Protein AF-A0A349HQG5-F1 (afdb_monomer_lite)

Sequence (117 aa):
LSSAYMAQFAKKIFTFDVKDYGEKYKVWSDFKVEEKIRYFTVSGRDEIAEILKDIKFDFCFIDGLHKYDEVKADFEMVKKCGKVLFHDSAKRKAYGVRKFVDEIGAAITGNIAYWNI

Foldseek 3Di:
DVQLVVLVPDQAEEEEDCDDDPVVVVSNVVSVRVVRYDYDNDNDDVVVLVVCVPDDDQEEEDPDAQAQVRVVVVCVSPCVSFKYKYFQLPDDPVGNNVVNLVVQVFPDDDGMTMGGD

Secondary structure (DSSP, 8-state):
-HHHHHTTT-S-EEEEESS--THHHHHHHHTT-GGGEEEEE-SSHHHHHHHTTS---S-EEE-S--SHHHHHHHHHHHGGGSEEEES--S--TT-SHHHHHHHTT-EEETTEEEEE-

Radius of gyration: 14.27 Å; chains: 1; bounding box: 35×32×36 Å

pLDDT: mean 96.01, std 3.41, range [77.5, 98.69]

Structure (mmCIF, N/CA/C/O backbone):
data_AF-A0A349HQG5-F1
#
_entry.id   AF-A0A349HQG5-F1
#
loop_
_atom_site.group_PDB
_atom_site.id
_atom_site.type_symbol
_atom_site.label_atom_id
_atom_site.label_alt_id
_atom_site.label_comp_id
_atom_site.label_asym_id
_atom_site.label_entity_id
_atom_site.label_seq_id
_atom_site.pdbx_PDB_ins_code
_atom_site.Cartn_x
_atom_site.Cartn_y
_atom_site.Cartn_z
_atom_site.occupancy
_atom_site.B_iso_or_equiv
_atom_site.auth_seq_id
_atom_site.auth_comp_id
_atom_site.auth_asym_id
_atom_site.auth_atom_id
_atom_site.pdbx_PDB_model_num
ATOM 1 N N . LEU A 1 1 ? -8.571 6.368 -3.435 1.00 88.12 1 LEU A N 1
ATOM 2 C CA . LEU A 1 1 ? -9.781 5.673 -3.958 1.00 88.12 1 LEU A CA 1
ATOM 3 C C . LEU A 1 1 ? -9.778 4.183 -3.628 1.00 88.12 1 LEU A C 1
ATOM 5 O O . LEU A 1 1 ? -10.790 3.685 -3.154 1.00 88.12 1 LEU A O 1
ATOM 9 N N . SER A 1 2 ? -8.654 3.488 -3.817 1.00 95.19 2 SER A N 1
ATOM 10 C CA . SER A 1 2 ? -8.456 2.082 -3.420 1.00 95.19 2 SER A CA 1
ATOM 11 C C . SER A 1 2 ? -8.893 1.772 -1.981 1.00 95.19 2 SER A C 1
ATOM 13 O O . SER A 1 2 ? -9.529 0.750 -1.742 1.00 95.19 2 SER A O 1
ATOM 15 N N . SER A 1 3 ? -8.652 2.689 -1.038 1.00 96.81 3 SER A N 1
ATOM 16 C CA . SER A 1 3 ? -9.115 2.580 0.353 1.00 96.81 3 SER A CA 1
ATOM 17 C C . SER A 1 3 ? -10.629 2.369 0.494 1.00 96.81 3 SER A C 1
ATOM 19 O O . SER A 1 3 ? -11.046 1.607 1.362 1.00 96.81 3 SER A O 1
ATOM 21 N N . ALA A 1 4 ? -11.447 2.968 -0.380 1.00 97.06 4 ALA A N 1
ATOM 22 C CA . ALA A 1 4 ? -12.902 2.798 -0.371 1.00 97.06 4 ALA A CA 1
ATOM 23 C C . ALA A 1 4 ? -13.306 1.364 -0.739 1.00 97.06 4 ALA A C 1
ATOM 25 O O . ALA A 1 4 ? -14.143 0.757 -0.073 1.00 97.06 4 ALA A O 1
ATOM 26 N N . TYR A 1 5 ? -12.673 0.817 -1.782 1.00 96.56 5 TYR A N 1
ATOM 27 C CA . TYR A 1 5 ? -12.898 -0.554 -2.235 1.00 96.56 5 TYR A CA 1
ATOM 28 C C . TYR A 1 5 ? -12.437 -1.561 -1.176 1.00 96.56 5 TYR A C 1
ATOM 30 O O . TYR A 1 5 ? -13.182 -2.461 -0.803 1.00 96.56 5 TYR A O 1
ATOM 38 N N . MET A 1 6 ? -11.239 -1.367 -0.619 1.00 97.12 6 M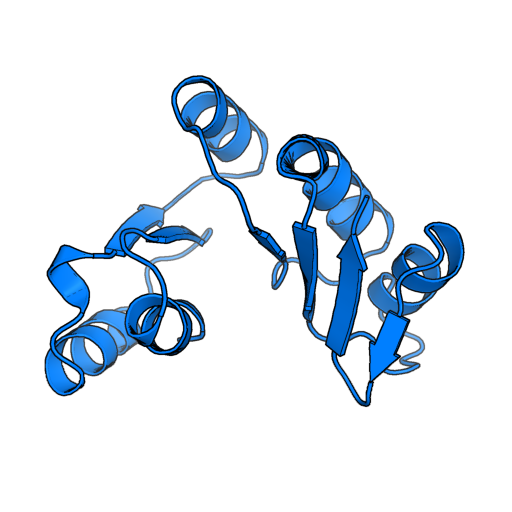ET A N 1
ATOM 39 C CA . MET A 1 6 ? -10.699 -2.244 0.424 1.00 97.12 6 MET A CA 1
ATOM 40 C C . MET A 1 6 ? -11.554 -2.224 1.701 1.00 97.12 6 MET A C 1
ATOM 42 O O . MET A 1 6 ? -11.743 -3.264 2.331 1.00 97.12 6 MET A O 1
ATOM 46 N N . ALA A 1 7 ? -12.140 -1.078 2.063 1.00 97.75 7 ALA A N 1
ATOM 47 C CA . ALA A 1 7 ? -13.014 -0.948 3.232 1.00 97.75 7 ALA A CA 1
ATOM 48 C C . ALA A 1 7 ? -14.354 -1.709 3.115 1.00 97.75 7 ALA A C 1
ATOM 50 O O . ALA A 1 7 ? -15.047 -1.893 4.121 1.00 97.75 7 ALA A O 1
ATOM 51 N N . GLN A 1 8 ? -14.713 -2.206 1.925 1.00 96.69 8 GLN A N 1
ATOM 52 C CA . GLN A 1 8 ? -15.840 -3.134 1.765 1.00 96.69 8 GLN A CA 1
ATOM 53 C C . GLN A 1 8 ? -15.555 -4.490 2.430 1.00 96.69 8 GLN A C 1
ATOM 55 O O . GLN A 1 8 ? -16.470 -5.126 2.948 1.00 96.69 8 GLN A O 1
ATOM 60 N N . PHE A 1 9 ? -14.285 -4.902 2.476 1.00 96.38 9 PHE A N 1
ATOM 61 C CA . PHE A 1 9 ? -13.861 -6.216 2.972 1.00 96.38 9 PHE A CA 1
ATOM 62 C C . PHE A 1 9 ? -13.123 -6.132 4.312 1.00 96.38 9 PHE A C 1
ATOM 64 O O . PHE A 1 9 ? -13.264 -7.009 5.165 1.00 96.38 9 PHE A O 1
ATOM 71 N N . ALA A 1 10 ? -12.339 -5.075 4.520 1.00 97.00 10 ALA A N 1
ATOM 72 C CA . ALA A 1 10 ? -11.564 -4.883 5.736 1.00 97.00 10 ALA A CA 1
ATOM 73 C C . ALA A 1 10 ? -12.419 -4.334 6.888 1.00 97.00 10 ALA A C 1
ATOM 75 O O . ALA A 1 10 ? -13.321 -3.516 6.698 1.00 97.00 10 ALA A O 1
ATOM 76 N N . LYS A 1 11 ? -12.077 -4.728 8.121 1.00 96.56 11 LYS A N 1
ATOM 77 C CA . LYS A 1 11 ? -12.672 -4.155 9.344 1.00 96.56 11 LYS A CA 1
ATOM 78 C C . LYS A 1 11 ? -12.206 -2.721 9.593 1.00 96.56 11 LYS A C 1
ATOM 80 O O . LYS A 1 11 ? -12.957 -1.909 10.121 1.00 96.56 11 LYS A O 1
ATOM 85 N N . LYS A 1 12 ? -10.950 -2.437 9.249 1.00 97.88 12 LYS A N 1
ATOM 86 C CA . LYS A 1 12 ? -10.299 -1.143 9.434 1.00 97.88 12 LYS A CA 1
ATOM 87 C C . LYS A 1 12 ? -9.220 -0.971 8.373 1.00 97.88 12 LYS A C 1
ATOM 89 O O . LYS A 1 12 ? -8.522 -1.930 8.056 1.00 97.88 12 LYS A O 1
ATOM 94 N N . ILE A 1 13 ? -9.087 0.239 7.851 1.00 98.06 13 ILE A N 1
ATOM 95 C CA . ILE A 1 13 ? -8.069 0.631 6.878 1.00 98.06 13 ILE A CA 1
ATOM 96 C C . ILE A 1 13 ? -7.260 1.778 7.469 1.00 98.06 13 ILE A C 1
ATOM 98 O O . ILE A 1 13 ? -7.831 2.742 7.973 1.00 98.06 13 ILE A O 1
ATOM 102 N N . PHE A 1 14 ? -5.939 1.684 7.367 1.00 98.06 14 PHE A N 1
ATOM 103 C CA . PHE A 1 14 ? -5.021 2.799 7.568 1.00 98.06 14 PHE A CA 1
ATOM 104 C C . PHE A 1 14 ? -4.440 3.137 6.196 1.00 98.06 14 PHE A C 1
ATOM 106 O O . PHE A 1 14 ? -3.966 2.241 5.501 1.00 98.06 14 PHE A O 1
ATOM 113 N N . THR A 1 15 ? -4.547 4.391 5.771 1.00 97.56 15 THR A N 1
ATOM 114 C CA . THR A 1 15 ? -4.100 4.837 4.446 1.00 97.56 15 THR A CA 1
ATOM 115 C C . THR A 1 15 ? -3.310 6.129 4.586 1.00 97.56 15 THR A C 1
ATOM 117 O O . THR A 1 15 ? -3.665 6.990 5.393 1.00 97.56 15 THR A O 1
ATOM 120 N N . PHE A 1 16 ? -2.237 6.238 3.811 1.00 97.25 16 PHE A N 1
ATOM 121 C CA . PHE A 1 16 ? -1.233 7.286 3.938 1.00 97.25 16 PHE A CA 1
ATOM 122 C C . PHE A 1 16 ? -1.024 7.933 2.577 1.00 97.25 16 PHE A C 1
ATOM 124 O O . PHE A 1 16 ? -0.799 7.226 1.598 1.00 97.25 16 PHE A O 1
ATOM 131 N N . ASP A 1 17 ? -1.076 9.256 2.525 1.00 96.12 17 ASP A N 1
ATOM 132 C CA . ASP A 1 17 ? -0.836 10.025 1.308 1.00 96.12 17 ASP A CA 1
ATOM 133 C C . ASP A 1 17 ? -0.041 11.288 1.648 1.00 96.12 17 ASP A C 1
ATOM 135 O O . ASP A 1 17 ? -0.210 11.879 2.711 1.00 96.12 17 ASP A O 1
ATOM 139 N N . VAL A 1 18 ? 0.797 11.754 0.722 1.00 95.38 18 VAL A N 1
ATOM 140 C CA . VAL A 1 18 ? 1.554 13.009 0.911 1.00 95.38 18 VAL A CA 1
ATOM 141 C C . VAL A 1 18 ? 0.709 14.267 0.716 1.00 95.38 18 VAL A C 1
ATOM 143 O O . VAL A 1 18 ? 1.149 15.381 0.991 1.00 95.38 18 VAL A O 1
ATOM 146 N N . LYS A 1 19 ? -0.512 14.108 0.197 1.00 94.94 19 LYS A N 1
ATOM 147 C CA . LYS A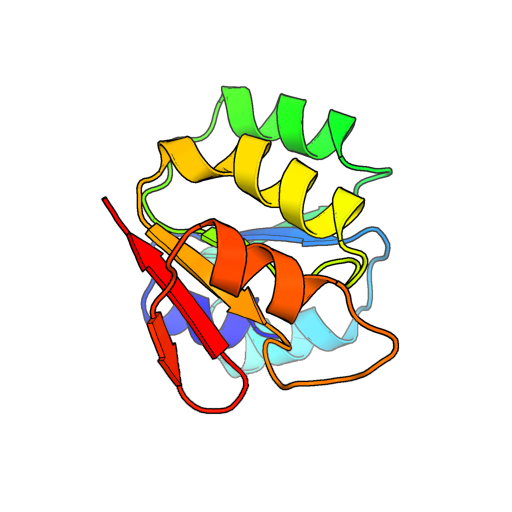 1 19 ? -1.409 15.217 -0.106 1.00 94.94 19 LYS A CA 1
ATOM 148 C C . LYS A 1 19 ? -2.866 14.831 0.101 1.00 94.94 19 LYS A C 1
ATOM 150 O O . LYS A 1 19 ? -3.344 13.832 -0.429 1.00 94.94 19 LYS A O 1
ATOM 155 N N . ASP A 1 20 ? -3.583 15.699 0.807 1.00 95.50 20 ASP A N 1
ATOM 156 C CA . ASP A 1 20 ? -5.017 15.574 1.032 1.00 95.50 20 ASP A CA 1
ATOM 157 C C . ASP A 1 20 ? -5.825 16.067 -0.177 1.00 95.50 20 ASP A C 1
ATOM 159 O O . ASP A 1 20 ? -6.062 17.261 -0.352 1.00 95.50 20 ASP A O 1
ATOM 163 N N . TYR A 1 21 ? -6.237 15.125 -1.026 1.00 92.56 21 TYR A N 1
ATOM 164 C CA . TYR A 1 21 ? -7.248 15.353 -2.060 1.00 92.56 21 TYR A CA 1
ATOM 165 C C . TYR A 1 21 ? -8.652 15.107 -1.496 1.00 92.56 21 TYR A C 1
ATOM 167 O O . TYR A 1 21 ? -8.919 14.025 -0.961 1.00 92.56 21 TYR A O 1
ATOM 175 N N . GLY A 1 22 ? -9.547 16.092 -1.608 1.00 93.00 22 GLY A N 1
ATOM 176 C CA . GLY A 1 22 ? -10.868 16.066 -0.972 1.00 93.00 22 GLY A CA 1
ATOM 177 C C . GLY A 1 22 ? -11.867 15.095 -1.615 1.00 93.00 22 GLY A C 1
ATOM 178 O O . GLY A 1 22 ? -12.789 14.614 -0.956 1.00 93.00 22 GLY A O 1
ATOM 179 N N . GLU A 1 23 ? -11.667 14.737 -2.882 1.00 93.56 23 GLU A N 1
ATOM 180 C CA . GLU A 1 23 ? -12.560 13.890 -3.679 1.00 93.56 23 GLU A CA 1
ATOM 181 C C . GLU A 1 23 ? -12.772 12.507 -3.048 1.00 93.56 23 GLU A C 1
ATOM 183 O O . GLU A 1 23 ? -13.847 11.914 -3.172 1.00 93.56 23 GLU A O 1
ATOM 188 N N . LYS A 1 24 ? -11.772 12.000 -2.315 1.00 94.94 24 LYS A N 1
ATOM 189 C CA . LYS A 1 24 ? -11.863 10.703 -1.631 1.00 94.94 24 LYS A CA 1
ATOM 190 C C . LYS A 1 24 ? -12.954 10.678 -0.559 1.00 94.94 24 LYS A C 1
ATOM 192 O O . LYS A 1 24 ? -13.574 9.635 -0.390 1.00 94.94 24 LYS A O 1
ATOM 197 N N . TYR A 1 25 ? -13.218 11.799 0.120 1.00 96.62 25 TYR A N 1
ATOM 198 C CA . TYR A 1 25 ? -14.206 11.857 1.200 1.00 96.62 25 TYR A CA 1
ATOM 199 C C . TYR A 1 25 ? -15.620 11.640 0.666 1.00 96.62 25 TYR A C 1
ATOM 201 O O . TYR A 1 25 ? -16.385 10.879 1.254 1.00 96.62 25 TYR A O 1
ATOM 209 N N . LYS A 1 26 ? -15.941 12.226 -0.498 1.00 96.56 26 LYS A N 1
ATOM 210 C CA . LYS A 1 26 ? -17.221 11.975 -1.166 1.00 96.56 26 LYS A CA 1
ATOM 211 C C . LYS A 1 26 ? -17.381 10.496 -1.512 1.00 96.56 26 LYS A C 1
ATOM 213 O O . LYS A 1 26 ? -18.421 9.920 -1.223 1.00 96.56 26 LYS A O 1
ATOM 218 N N . VAL A 1 27 ? -16.345 9.874 -2.076 1.00 96.50 27 VAL A N 1
ATOM 219 C CA . VAL A 1 27 ? -16.388 8.443 -2.407 1.00 96.50 27 VAL A CA 1
ATOM 220 C C . VAL A 1 27 ? -16.570 7.600 -1.148 1.00 96.50 27 VAL A C 1
ATOM 222 O O . VAL A 1 27 ? -17.424 6.724 -1.128 1.00 96.50 27 VAL A O 1
ATOM 225 N N . TRP A 1 28 ? -15.828 7.867 -0.073 1.00 98.00 28 TRP A N 1
ATOM 226 C CA . TRP A 1 28 ? -16.013 7.123 1.175 1.00 98.00 28 TRP A CA 1
ATOM 227 C C . TRP A 1 28 ? -17.440 7.246 1.717 1.00 98.00 28 TRP A C 1
ATOM 229 O O . TRP A 1 28 ? -17.973 6.244 2.185 1.00 98.00 28 TRP A O 1
ATOM 239 N N . SER A 1 29 ? -18.063 8.416 1.562 1.00 97.94 29 SER A N 1
ATOM 240 C CA . SER A 1 29 ? -19.441 8.671 1.989 1.00 97.94 29 SER A CA 1
ATOM 241 C C . SER A 1 29 ? -20.510 8.016 1.146 1.00 97.94 29 SER A C 1
ATOM 243 O O . SER A 1 29 ? -21.406 7.361 1.683 1.00 97.94 29 SER A O 1
ATOM 245 N N . ASP A 1 30 ? -20.374 8.080 -0.175 1.00 97.12 30 ASP A N 1
ATOM 246 C CA . ASP A 1 30 ? -21.299 7.406 -1.084 1.00 97.12 30 ASP A CA 1
ATOM 247 C C . ASP A 1 30 ? -21.311 5.880 -0.827 1.00 97.12 30 ASP A C 1
ATOM 249 O O . ASP A 1 30 ? -22.350 5.231 -0.954 1.00 97.12 30 ASP A O 1
ATOM 253 N N . PHE A 1 31 ? -20.177 5.315 -0.389 1.00 97.12 31 PHE A N 1
ATOM 254 C CA . PHE A 1 31 ? -20.035 3.903 -0.018 1.00 97.12 31 PHE A CA 1
ATOM 255 C C . PHE A 1 31 ? -20.244 3.596 1.476 1.00 97.12 31 PHE A C 1
ATOM 257 O O . PHE A 1 31 ? -20.217 2.418 1.838 1.00 97.12 31 PHE A O 1
ATOM 264 N N . LYS A 1 32 ? -20.465 4.606 2.331 1.00 97.56 32 LYS A N 1
ATOM 265 C CA . LYS A 1 32 ? -20.640 4.477 3.793 1.00 97.56 32 LYS A CA 1
ATOM 266 C C . LYS A 1 32 ? -19.513 3.690 4.474 1.00 97.56 32 LYS A C 1
ATOM 268 O O . LYS A 1 32 ? -19.755 2.728 5.204 1.00 97.56 32 LYS A O 1
ATOM 273 N N . VAL A 1 33 ? -18.265 4.048 4.179 1.00 98.00 33 VAL A N 1
ATOM 274 C CA . VAL A 1 33 ? -17.067 3.363 4.704 1.00 98.00 33 VAL A CA 1
ATOM 275 C C . VAL A 1 33 ? -16.123 4.266 5.493 1.00 98.00 33 VAL A C 1
ATOM 277 O O . VAL A 1 33 ? -15.087 3.790 5.963 1.00 98.00 33 VAL A O 1
ATOM 280 N N . GLU A 1 34 ? -16.448 5.545 5.674 1.00 96.94 34 GLU A N 1
ATOM 281 C CA . GLU A 1 34 ? -15.584 6.532 6.338 1.00 96.94 34 GLU A CA 1
ATOM 282 C C . GLU A 1 34 ? -15.155 6.073 7.735 1.00 96.94 34 GLU A C 1
ATOM 284 O O . GLU A 1 34 ? -13.990 6.182 8.109 1.00 96.94 34 GLU A O 1
ATOM 289 N N . GLU A 1 35 ? -16.083 5.487 8.490 1.00 97.44 35 GLU A N 1
ATOM 290 C CA . GLU A 1 35 ? -15.867 5.004 9.858 1.00 97.44 35 GLU A CA 1
ATOM 291 C C . GLU A 1 35 ? -14.790 3.913 9.964 1.00 97.44 35 GLU A C 1
ATOM 293 O O . GLU A 1 35 ? -14.111 3.802 10.995 1.00 97.44 35 GLU A O 1
ATOM 298 N N . LYS A 1 36 ? -14.580 3.149 8.885 1.00 98.19 36 LYS A N 1
ATOM 299 C CA . LYS A 1 36 ? -13.561 2.097 8.793 1.00 98.19 36 LYS A CA 1
ATOM 300 C C . LYS A 1 36 ? -12.192 2.644 8.405 1.00 98.19 36 LYS A C 1
ATOM 302 O O . LYS A 1 36 ? -11.192 1.958 8.611 1.00 98.19 36 LYS A O 1
ATOM 307 N N . ILE A 1 37 ? -12.122 3.848 7.843 1.00 98.19 37 ILE A N 1
ATOM 308 C CA . ILE A 1 37 ? -10.898 4.407 7.273 1.00 98.19 37 ILE A CA 1
ATOM 309 C C . ILE A 1 37 ? -10.246 5.357 8.284 1.00 98.19 37 ILE A C 1
ATOM 311 O O . ILE A 1 37 ? -10.887 6.171 8.948 1.00 98.19 37 ILE A O 1
ATOM 315 N N . ARG A 1 38 ? -8.934 5.222 8.451 1.00 97.56 38 ARG A N 1
ATOM 316 C CA . ARG A 1 38 ? -8.062 6.163 9.151 1.00 97.56 38 ARG A CA 1
ATOM 317 C C . ARG A 1 38 ? -7.071 6.687 8.130 1.00 97.56 38 ARG A C 1
ATOM 319 O O . ARG A 1 38 ? -6.259 5.929 7.604 1.00 97.56 38 ARG A O 1
ATOM 326 N N . TYR A 1 39 ? -7.214 7.962 7.807 1.00 97.44 39 TYR A N 1
ATOM 327 C CA . TYR A 1 39 ? -6.416 8.634 6.799 1.00 97.44 39 TYR A CA 1
ATOM 328 C C . TYR A 1 39 ? -5.366 9.512 7.465 1.00 97.44 39 TYR A C 1
ATOM 330 O O . TYR A 1 39 ? -5.676 10.226 8.419 1.00 97.44 39 TYR A O 1
ATOM 338 N N . PHE A 1 40 ? -4.148 9.456 6.942 1.00 97.31 40 PHE A N 1
ATOM 339 C CA . PHE A 1 40 ? -3.019 10.242 7.408 1.00 97.31 40 PHE A CA 1
ATOM 340 C C . PHE A 1 40 ? -2.424 10.986 6.217 1.00 97.31 40 PHE A C 1
ATOM 342 O O . PHE A 1 40 ? -2.018 10.364 5.233 1.00 97.31 40 PHE A O 1
ATOM 349 N N . THR A 1 41 ? -2.360 12.312 6.321 1.00 97.56 41 THR A N 1
ATOM 350 C CA . THR A 1 41 ? -1.490 13.099 5.447 1.00 97.56 41 THR A CA 1
ATOM 351 C C . THR A 1 41 ? -0.105 13.090 6.068 1.00 97.56 41 THR A C 1
ATOM 353 O O . THR A 1 41 ? 0.040 13.555 7.194 1.00 97.56 41 THR A O 1
ATOM 356 N N . VAL A 1 42 ? 0.883 12.556 5.357 1.00 97.19 42 VAL A N 1
ATOM 357 C CA . VAL A 1 42 ? 2.247 12.358 5.867 1.00 97.19 42 VAL A CA 1
ATOM 358 C C . VAL A 1 42 ? 3.268 13.100 5.018 1.00 97.19 42 VAL A C 1
ATOM 360 O O . VAL A 1 42 ? 3.082 13.311 3.824 1.00 97.19 42 VAL A O 1
ATOM 363 N N . SER A 1 43 ? 4.385 13.470 5.621 1.00 95.56 43 SER A N 1
ATOM 364 C CA . SER A 1 43 ? 5.519 14.101 4.937 1.00 95.56 43 SER A CA 1
ATOM 365 C C . SER A 1 43 ? 6.413 13.103 4.193 1.00 95.56 43 SER A C 1
ATOM 367 O O . SER A 1 43 ? 7.111 13.474 3.249 1.00 95.56 43 SER A O 1
ATOM 369 N N . GLY A 1 44 ? 6.378 11.828 4.587 1.00 93.88 44 GLY A N 1
ATOM 370 C CA . GLY A 1 44 ? 7.180 10.778 3.975 1.00 93.88 44 GLY A CA 1
ATOM 371 C C . GLY A 1 44 ? 7.170 9.472 4.766 1.00 93.88 44 GLY A C 1
ATOM 372 O O . GLY A 1 44 ? 6.403 9.295 5.711 1.00 93.88 44 GLY A O 1
ATOM 373 N N . ARG A 1 45 ? 8.045 8.547 4.357 1.00 94.38 45 ARG A N 1
ATOM 374 C CA . ARG A 1 45 ? 8.105 7.173 4.877 1.00 94.38 45 ARG A CA 1
ATOM 375 C C . ARG A 1 45 ? 8.386 7.091 6.379 1.00 94.38 45 ARG A C 1
ATOM 377 O O . ARG A 1 45 ? 7.805 6.233 7.031 1.00 94.38 45 ARG A O 1
ATOM 384 N N . ASP A 1 46 ? 9.222 7.971 6.925 1.00 95.75 46 ASP A N 1
ATOM 385 C CA . ASP A 1 46 ? 9.595 7.928 8.347 1.00 95.75 46 ASP A CA 1
ATOM 386 C C . ASP A 1 46 ? 8.376 8.126 9.255 1.00 95.75 46 ASP A C 1
ATOM 388 O O . ASP A 1 46 ? 8.181 7.393 10.220 1.00 95.75 46 ASP A O 1
ATOM 392 N N . GLU A 1 47 ? 7.487 9.048 8.890 1.00 97.12 47 GLU A N 1
ATOM 393 C CA . GLU A 1 47 ? 6.244 9.290 9.620 1.00 97.12 47 GLU A CA 1
ATOM 394 C C . GLU A 1 47 ? 5.284 8.094 9.530 1.00 97.12 47 GLU A C 1
ATOM 396 O O . GLU A 1 47 ? 4.676 7.702 10.527 1.00 97.12 47 GLU A O 1
ATOM 401 N N . ILE A 1 48 ? 5.204 7.449 8.359 1.00 97.12 48 ILE A N 1
ATOM 402 C CA . ILE A 1 48 ? 4.449 6.200 8.196 1.00 97.12 48 ILE A CA 1
ATOM 403 C C . ILE A 1 48 ? 5.029 5.117 9.113 1.00 97.12 48 ILE A C 1
ATOM 405 O O . ILE A 1 48 ? 4.278 4.440 9.813 1.00 97.12 48 ILE A O 1
ATOM 409 N N . ALA A 1 49 ? 6.354 4.960 9.139 1.00 96.12 49 ALA A N 1
ATOM 410 C CA . ALA A 1 49 ? 7.029 3.951 9.945 1.00 96.12 49 ALA A CA 1
ATOM 411 C C . ALA A 1 49 ? 6.757 4.136 11.443 1.00 96.12 49 ALA A C 1
ATOM 413 O O . ALA A 1 49 ? 6.470 3.147 12.119 1.00 96.12 49 ALA A O 1
ATOM 414 N N . GLU A 1 50 ? 6.784 5.374 11.948 1.00 96.69 50 GLU A N 1
ATOM 415 C CA . GLU A 1 50 ? 6.416 5.684 13.335 1.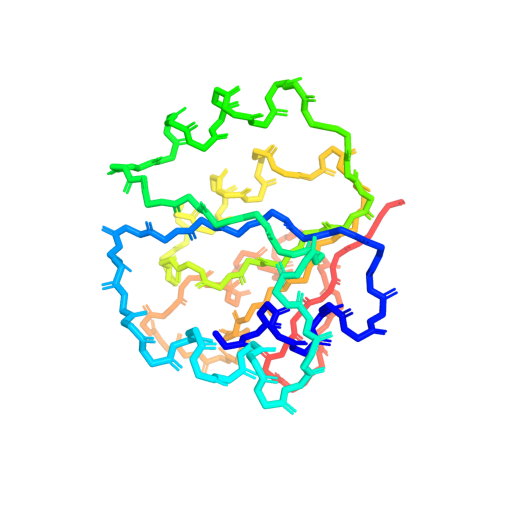00 96.69 50 GLU A CA 1
ATOM 416 C C . GLU A 1 50 ? 4.970 5.275 13.639 1.00 96.69 50 GLU A C 1
ATOM 418 O O . GLU A 1 50 ? 4.731 4.541 14.597 1.00 96.69 50 GLU A O 1
ATOM 423 N N . ILE A 1 51 ? 4.014 5.644 12.782 1.00 95.94 51 ILE A N 1
ATOM 424 C CA . ILE A 1 51 ? 2.598 5.280 12.957 1.00 95.94 51 ILE A CA 1
ATOM 425 C C . ILE A 1 51 ? 2.407 3.751 12.927 1.00 95.94 51 ILE A C 1
ATOM 427 O O . ILE A 1 51 ? 1.628 3.192 13.702 1.00 95.94 51 ILE A O 1
ATOM 431 N N . LEU A 1 52 ? 3.137 3.042 12.061 1.00 96.00 52 LEU A N 1
ATOM 432 C CA . LEU A 1 52 ? 3.056 1.585 11.924 1.00 96.00 52 LEU A CA 1
ATOM 433 C C . LEU A 1 52 ? 3.681 0.798 13.091 1.00 96.00 52 LEU A C 1
ATOM 435 O O . LEU A 1 52 ? 3.507 -0.430 13.140 1.00 96.00 52 LEU A O 1
ATOM 439 N N . LYS A 1 53 ? 4.398 1.438 14.027 1.00 94.25 53 LYS A N 1
ATOM 440 C CA . LYS A 1 53 ? 4.900 0.765 15.243 1.00 94.25 53 LYS A CA 1
ATOM 441 C C . LYS A 1 53 ? 3.757 0.301 16.142 1.00 94.25 53 LYS A C 1
ATOM 443 O O . LYS A 1 53 ? 3.815 -0.810 16.668 1.00 94.25 53 LYS A O 1
ATOM 448 N N . ASP A 1 54 ? 2.691 1.092 16.214 1.00 93.75 54 ASP A N 1
ATOM 449 C CA . ASP A 1 54 ? 1.550 0.852 17.103 1.00 93.75 54 ASP A CA 1
ATOM 450 C C . ASP A 1 54 ? 0.383 0.124 16.414 1.00 93.75 54 ASP A C 1
ATOM 452 O O . ASP A 1 54 ? -0.675 -0.101 17.008 1.00 93.75 54 ASP A O 1
ATOM 456 N N . ILE A 1 55 ? 0.559 -0.277 15.149 1.00 94.44 55 ILE A N 1
ATOM 457 C CA . ILE A 1 55 ? -0.489 -0.904 14.342 1.00 94.44 55 ILE A CA 1
ATOM 458 C C . ILE A 1 55 ? -0.113 -2.347 14.010 1.00 94.44 55 ILE A C 1
ATOM 460 O O . ILE A 1 55 ? 0.916 -2.638 13.398 1.00 94.44 55 ILE A O 1
ATOM 464 N N . LYS A 1 56 ? -1.020 -3.266 14.350 1.00 95.12 56 LYS A N 1
ATOM 465 C CA . LYS A 1 56 ? -1.029 -4.628 13.809 1.00 95.12 56 LYS A CA 1
ATOM 466 C C . LYS A 1 56 ? -1.958 -4.678 12.601 1.00 95.12 56 LYS A C 1
ATOM 468 O O . LYS A 1 56 ? -3.103 -4.239 12.685 1.00 95.12 56 LYS A O 1
ATOM 473 N N . PHE A 1 57 ? -1.462 -5.225 11.500 1.00 97.31 57 PHE A N 1
ATOM 474 C CA . PHE A 1 57 ? -2.199 -5.399 10.253 1.00 97.31 57 PHE A CA 1
ATOM 475 C C . PHE A 1 57 ? -1.786 -6.717 9.594 1.00 97.31 57 PHE A C 1
ATOM 477 O O . PHE A 1 57 ? -0.691 -7.224 9.836 1.00 97.31 57 PHE A O 1
ATOM 484 N N . ASP A 1 58 ? -2.685 -7.277 8.794 1.00 97.56 58 ASP A N 1
ATOM 485 C CA . ASP A 1 58 ? -2.586 -8.605 8.172 1.00 97.56 58 ASP A CA 1
ATOM 486 C C . ASP A 1 58 ? -2.530 -8.547 6.637 1.00 97.56 58 ASP A C 1
ATOM 488 O O . ASP A 1 58 ? -2.453 -9.580 5.970 1.00 97.56 58 ASP A O 1
ATOM 492 N N . PHE A 1 59 ? -2.585 -7.337 6.080 1.00 98.38 59 PHE A N 1
ATOM 493 C CA . PHE A 1 59 ? -2.556 -7.069 4.654 1.00 98.38 59 PHE A CA 1
ATOM 494 C C . PHE A 1 59 ? -2.079 -5.638 4.386 1.00 98.38 59 PHE A C 1
ATOM 496 O O . PHE A 1 59 ? -2.448 -4.709 5.108 1.00 98.38 59 PHE A O 1
ATOM 503 N N . CYS A 1 60 ? -1.304 -5.447 3.320 1.00 98.31 60 CYS A N 1
ATOM 504 C CA . CYS A 1 60 ? -0.914 -4.129 2.828 1.00 98.31 60 CYS A CA 1
ATOM 505 C C . CYS A 1 60 ? -1.119 -4.020 1.313 1.00 98.31 60 CYS A C 1
ATOM 507 O O . CYS A 1 60 ? -0.861 -4.970 0.575 1.00 98.31 60 CYS A O 1
ATOM 509 N N . PHE A 1 61 ? -1.551 -2.847 0.848 1.00 98.50 61 PHE A N 1
ATOM 510 C CA . PHE A 1 61 ? -1.602 -2.497 -0.569 1.00 98.50 61 PHE A CA 1
ATOM 511 C C . PHE A 1 61 ? -0.661 -1.321 -0.842 1.00 98.50 61 PHE A C 1
ATOM 513 O O . PHE A 1 61 ? -0.850 -0.245 -0.278 1.00 98.50 61 PHE A O 1
ATOM 520 N N . ILE A 1 62 ? 0.342 -1.536 -1.694 1.00 98.25 62 ILE A N 1
ATOM 521 C CA . ILE A 1 62 ? 1.336 -0.536 -2.088 1.00 98.25 62 ILE A CA 1
ATOM 522 C C . ILE A 1 62 ? 0.938 0.047 -3.447 1.00 98.25 62 ILE A C 1
ATOM 524 O O . ILE A 1 62 ? 0.968 -0.644 -4.468 1.00 98.25 62 ILE A O 1
ATOM 528 N N . ASP A 1 63 ? 0.596 1.332 -3.433 1.00 96.62 63 ASP A N 1
ATOM 529 C CA . ASP A 1 63 ? 0.244 2.159 -4.597 1.00 96.62 63 ASP A CA 1
ATOM 530 C C . ASP A 1 63 ? 0.891 3.550 -4.456 1.00 96.62 63 ASP A C 1
ATOM 532 O O . ASP A 1 63 ? 0.246 4.593 -4.522 1.00 96.62 63 ASP A O 1
ATOM 536 N N . GLY A 1 64 ? 2.178 3.537 -4.098 1.00 94.75 64 GLY A N 1
ATOM 537 C CA . GLY A 1 64 ? 2.991 4.726 -3.866 1.00 94.75 64 GLY A CA 1
ATOM 538 C C . GLY A 1 64 ? 3.843 5.101 -5.079 1.00 94.75 64 GLY A C 1
ATOM 539 O O . GLY A 1 64 ? 3.439 4.999 -6.236 1.00 94.75 64 GLY A O 1
ATOM 540 N N . LEU A 1 65 ? 5.074 5.543 -4.825 1.00 94.62 65 LEU A N 1
ATOM 541 C CA . LEU A 1 65 ? 5.985 5.946 -5.891 1.00 94.62 65 LEU A CA 1
ATOM 542 C C . LEU A 1 65 ? 6.550 4.716 -6.623 1.00 94.62 65 LEU A C 1
ATOM 544 O O . LEU A 1 65 ? 7.311 3.938 -6.064 1.00 94.62 65 LEU A O 1
ATOM 548 N N . HIS A 1 66 ? 6.251 4.572 -7.915 1.00 95.56 66 HIS A N 1
ATOM 549 C CA . HIS A 1 66 ? 6.603 3.401 -8.736 1.00 95.56 66 HIS A CA 1
ATOM 550 C C . HIS A 1 66 ? 8.098 3.242 -9.099 1.00 95.56 66 HIS A C 1
ATOM 552 O O . HIS A 1 66 ? 8.432 2.621 -10.114 1.00 95.56 66 HIS A O 1
ATOM 558 N N . LYS A 1 67 ? 9.023 3.798 -8.311 1.00 96.44 67 LYS A N 1
ATOM 559 C CA . LYS A 1 67 ? 10.472 3.593 -8.474 1.00 96.44 67 LYS A CA 1
ATOM 560 C C . LYS A 1 67 ? 10.916 2.351 -7.705 1.00 96.44 67 LYS A C 1
ATOM 562 O O . LYS A 1 67 ? 10.333 2.005 -6.689 1.00 96.44 67 LYS A O 1
ATOM 567 N N . TYR A 1 68 ? 11.963 1.691 -8.196 1.00 96.88 68 TYR A N 1
ATOM 568 C CA . TYR A 1 68 ? 12.422 0.410 -7.649 1.00 96.88 68 TYR A CA 1
ATOM 569 C C . TYR A 1 68 ? 12.779 0.510 -6.158 1.00 96.88 68 TYR A C 1
ATOM 571 O O . TYR A 1 68 ? 12.235 -0.240 -5.354 1.00 96.88 68 TYR A O 1
ATOM 579 N N . ASP A 1 69 ? 13.629 1.475 -5.796 1.00 97.44 69 ASP A N 1
ATOM 580 C CA . ASP A 1 69 ? 14.082 1.651 -4.411 1.00 97.44 69 ASP A CA 1
ATOM 581 C C . ASP A 1 69 ? 12.938 2.061 -3.474 1.00 97.44 69 ASP A C 1
ATOM 583 O O . ASP A 1 69 ? 12.905 1.651 -2.318 1.00 97.44 69 ASP A O 1
ATOM 587 N N . GLU A 1 70 ? 11.963 2.810 -3.993 1.00 96.62 70 GLU A N 1
ATOM 588 C CA . GLU A 1 70 ? 10.810 3.283 -3.225 1.00 96.62 70 GLU A CA 1
ATOM 589 C C . GLU A 1 70 ? 9.852 2.137 -2.899 1.00 96.62 70 GLU A C 1
ATOM 591 O O . GLU A 1 70 ? 9.538 1.914 -1.734 1.00 96.62 70 GLU A O 1
ATOM 596 N N . VAL A 1 71 ? 9.470 1.336 -3.901 1.00 97.38 71 VAL A N 1
ATOM 597 C CA . VAL A 1 71 ? 8.614 0.158 -3.688 1.00 97.38 71 VAL A CA 1
ATOM 598 C C . VAL A 1 71 ? 9.306 -0.871 -2.796 1.00 97.38 71 VAL A C 1
ATOM 600 O O . VAL A 1 71 ? 8.657 -1.474 -1.941 1.00 97.38 71 VAL A O 1
ATOM 603 N N . LYS A 1 72 ? 10.620 -1.064 -2.961 1.00 98.44 72 LYS A N 1
ATOM 604 C CA . LYS A 1 72 ? 11.406 -1.952 -2.099 1.00 98.44 72 LYS A CA 1
ATOM 605 C C . LYS A 1 72 ? 11.381 -1.484 -0.647 1.00 98.44 72 LYS A C 1
ATOM 607 O O . LYS A 1 72 ? 11.136 -2.291 0.245 1.00 98.44 72 LYS A O 1
ATOM 612 N N . ALA A 1 73 ? 11.609 -0.199 -0.402 1.00 97.94 73 ALA A N 1
ATOM 613 C CA . ALA A 1 73 ? 11.588 0.352 0.947 1.00 97.94 73 ALA A CA 1
ATOM 614 C C . ALA A 1 73 ? 10.184 0.301 1.578 1.00 97.94 73 ALA A C 1
ATOM 616 O O . ALA A 1 73 ? 10.057 -0.047 2.753 1.00 97.94 73 ALA A O 1
ATOM 617 N N . ASP A 1 74 ? 9.131 0.563 0.799 1.00 97.94 74 ASP A N 1
ATOM 618 C CA . ASP A 1 74 ? 7.747 0.427 1.261 1.00 97.94 74 ASP A CA 1
ATOM 619 C C . ASP A 1 74 ? 7.430 -1.032 1.620 1.00 97.94 74 ASP A C 1
ATOM 621 O O . ASP A 1 74 ? 6.852 -1.301 2.673 1.00 97.94 74 ASP A O 1
ATOM 625 N N . PHE A 1 75 ? 7.875 -1.991 0.802 1.00 98.31 75 PHE A N 1
ATOM 626 C CA . PHE A 1 75 ? 7.733 -3.416 1.090 1.00 98.31 75 PHE A CA 1
ATOM 627 C C . PHE A 1 75 ? 8.453 -3.831 2.372 1.00 98.31 75 PHE A C 1
ATOM 629 O O . PHE A 1 75 ? 7.854 -4.491 3.217 1.00 98.31 75 PHE A O 1
ATOM 636 N N . GLU A 1 76 ? 9.716 -3.443 2.547 1.00 98.12 76 GLU A N 1
ATOM 637 C CA . GLU A 1 76 ? 10.498 -3.789 3.740 1.00 98.12 76 GLU A CA 1
ATOM 638 C C . GLU A 1 76 ? 9.829 -3.302 5.032 1.00 98.12 76 GLU A C 1
ATOM 640 O O . GLU A 1 76 ? 9.825 -4.016 6.037 1.00 98.12 76 GLU A O 1
ATOM 645 N N . MET A 1 77 ? 9.188 -2.133 4.984 1.00 97.00 77 MET A N 1
ATOM 646 C CA . MET A 1 77 ? 8.436 -1.571 6.105 1.00 97.00 77 MET A CA 1
ATOM 647 C C . MET A 1 77 ? 7.183 -2.394 6.457 1.00 97.00 77 MET A C 1
ATOM 649 O O . MET A 1 77 ? 6.818 -2.497 7.633 1.00 97.00 77 MET A O 1
ATOM 653 N N . VAL A 1 78 ? 6.515 -2.996 5.465 1.00 97.75 78 VAL A N 1
ATOM 654 C CA . VAL A 1 78 ? 5.184 -3.610 5.646 1.00 97.75 78 VAL A CA 1
ATOM 655 C C . VAL A 1 78 ? 5.164 -5.136 5.574 1.00 97.75 78 VAL A C 1
ATOM 657 O O . VAL A 1 78 ? 4.204 -5.744 6.053 1.00 97.75 78 VAL A O 1
ATOM 660 N N . LYS A 1 79 ? 6.208 -5.786 5.047 1.00 97.50 79 LYS A N 1
ATOM 661 C CA . LYS A 1 79 ? 6.249 -7.239 4.786 1.00 97.50 79 LYS A CA 1
ATOM 662 C C . LYS A 1 79 ? 5.971 -8.113 6.009 1.00 97.50 79 LYS A C 1
ATOM 664 O O . LYS A 1 79 ? 5.528 -9.246 5.855 1.00 97.50 79 LYS A O 1
ATOM 669 N N . LYS A 1 80 ? 6.159 -7.579 7.224 1.00 96.38 80 LYS A N 1
ATOM 670 C CA . LYS A 1 80 ? 5.840 -8.257 8.494 1.00 96.38 80 LYS A CA 1
ATOM 671 C C . LYS A 1 80 ? 4.373 -8.702 8.612 1.00 96.38 80 LYS A C 1
ATOM 673 O O . LYS A 1 80 ? 4.085 -9.574 9.422 1.00 96.38 80 LYS A O 1
ATOM 678 N N . CYS A 1 81 ? 3.454 -8.124 7.830 1.00 97.38 81 CYS A N 1
ATOM 679 C CA . CYS A 1 81 ? 2.054 -8.563 7.782 1.00 97.38 81 CYS A CA 1
ATOM 680 C C . CYS A 1 81 ? 1.831 -9.865 6.996 1.00 97.38 81 CYS A C 1
ATOM 682 O O . CYS A 1 81 ? 0.755 -10.449 7.082 1.00 97.38 81 CYS A O 1
ATOM 684 N N . GLY A 1 82 ? 2.821 -10.310 6.216 1.00 98.00 82 GLY A N 1
ATOM 685 C CA . GLY A 1 82 ? 2.784 -11.565 5.468 1.00 98.00 82 GLY A CA 1
ATOM 686 C C . GLY A 1 82 ? 1.935 -11.558 4.195 1.00 98.00 82 GLY A C 1
ATOM 687 O O . GLY A 1 82 ? 1.941 -12.553 3.483 1.00 98.00 82 GLY A O 1
ATOM 688 N N . LYS A 1 83 ? 1.209 -10.475 3.871 1.00 98.56 83 LYS A N 1
ATOM 689 C CA . L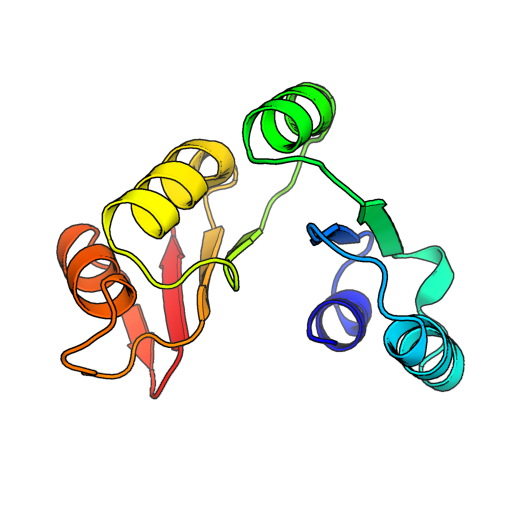YS A 1 83 ? 0.409 -10.364 2.636 1.00 98.56 83 LYS A CA 1
ATOM 690 C C . LYS A 1 83 ? 0.498 -8.957 2.060 1.00 98.56 83 LYS A C 1
ATOM 692 O O . LYS A 1 83 ? -0.002 -8.008 2.661 1.00 98.56 83 LYS A O 1
ATOM 697 N N . VAL A 1 84 ? 1.096 -8.823 0.881 1.00 98.69 84 VAL A N 1
ATOM 698 C CA . VAL A 1 84 ? 1.311 -7.521 0.237 1.00 98.69 84 VAL A CA 1
ATOM 699 C C . VAL A 1 84 ? 0.838 -7.560 -1.209 1.00 98.69 84 VAL A C 1
ATOM 701 O O . VAL A 1 84 ? 1.199 -8.451 -1.974 1.00 98.69 84 VAL A O 1
ATOM 704 N N . LEU A 1 85 ? 0.022 -6.582 -1.582 1.00 98.38 85 LEU A N 1
ATOM 705 C CA . LEU A 1 85 ? -0.460 -6.368 -2.939 1.00 98.38 85 LEU A CA 1
ATOM 706 C C . LEU A 1 85 ? 0.220 -5.127 -3.528 1.00 98.38 85 LEU A C 1
ATOM 708 O O . LEU A 1 85 ? 0.343 -4.113 -2.846 1.00 98.38 85 LEU A O 1
ATOM 712 N N . PHE A 1 86 ? 0.631 -5.190 -4.790 1.00 98.25 86 PHE A N 1
ATOM 713 C CA . PHE A 1 86 ? 1.339 -4.113 -5.483 1.00 98.25 86 PHE A CA 1
ATOM 714 C C . PHE A 1 86 ? 0.552 -3.645 -6.701 1.00 98.25 86 PHE A C 1
ATOM 716 O O . PHE A 1 86 ? 0.131 -4.463 -7.530 1.00 98.25 86 PHE A O 1
ATOM 723 N N . HIS A 1 87 ? 0.393 -2.332 -6.826 1.00 97.00 87 HIS A N 1
ATOM 724 C CA . HIS A 1 87 ? -0.170 -1.695 -8.009 1.00 97.00 87 HIS A CA 1
ATOM 725 C C . HIS A 1 87 ? 0.879 -1.503 -9.121 1.00 97.00 87 HIS A C 1
ATOM 727 O O . HIS A 1 87 ? 2.076 -1.462 -8.857 1.00 97.00 87 HIS A O 1
ATOM 733 N N . ASP A 1 88 ? 0.428 -1.391 -10.376 1.00 94.81 88 ASP A N 1
ATOM 734 C CA . ASP A 1 88 ? 1.258 -1.055 -11.543 1.00 94.81 88 ASP A CA 1
ATOM 735 C C . ASP A 1 88 ? 2.446 -2.008 -11.820 1.00 94.81 88 ASP A C 1
ATOM 737 O O . ASP A 1 88 ? 3.542 -1.611 -12.226 1.00 94.81 88 ASP A O 1
ATOM 741 N N . SER A 1 89 ? 2.201 -3.315 -11.681 1.00 93.88 89 SER A N 1
ATOM 742 C CA . SER A 1 89 ? 3.182 -4.383 -11.955 1.00 93.88 89 SER A CA 1
ATOM 743 C C . SER A 1 89 ? 3.319 -4.777 -13.438 1.00 93.88 89 SER A C 1
ATOM 745 O O . SER A 1 89 ? 4.087 -5.683 -13.782 1.00 93.88 89 SER A O 1
ATOM 747 N N . ALA A 1 90 ? 2.610 -4.121 -14.361 1.00 91.31 90 ALA A N 1
ATOM 748 C CA . ALA A 1 90 ? 2.831 -4.335 -15.790 1.00 91.31 90 ALA A CA 1
ATOM 749 C C . ALA A 1 90 ? 4.266 -3.948 -16.207 1.00 91.31 90 ALA A C 1
ATOM 751 O O . ALA A 1 90 ? 4.896 -3.056 -15.639 1.00 91.31 90 ALA A O 1
ATOM 752 N N . LYS A 1 91 ? 4.791 -4.596 -17.257 1.00 85.75 91 LYS A N 1
ATOM 753 C CA . LYS A 1 91 ? 6.115 -4.273 -17.814 1.00 85.75 91 LYS A CA 1
ATOM 754 C C . LYS A 1 91 ? 6.104 -2.867 -18.427 1.00 85.75 91 LYS A C 1
ATOM 756 O O . LYS A 1 91 ? 5.697 -2.687 -19.572 1.00 85.75 91 LYS A O 1
ATOM 761 N N . ARG A 1 92 ? 6.581 -1.873 -17.675 1.00 83.75 92 ARG A N 1
ATOM 762 C CA . ARG A 1 92 ? 6.761 -0.484 -18.122 1.00 83.75 92 ARG A CA 1
ATOM 763 C C . ARG A 1 92 ? 8.216 -0.075 -17.925 1.00 83.75 92 ARG A C 1
ATOM 765 O O . ARG A 1 92 ? 8.744 -0.210 -16.829 1.00 83.75 92 ARG A O 1
ATOM 772 N N . LYS A 1 93 ? 8.860 0.463 -18.969 1.00 77.50 93 LYS A N 1
ATOM 773 C CA . LYS A 1 93 ? 10.291 0.837 -18.929 1.00 77.50 93 LYS A CA 1
ATOM 774 C C . LYS A 1 93 ? 10.633 1.833 -17.813 1.00 77.50 93 LYS A C 1
ATOM 776 O O . LYS A 1 93 ? 11.742 1.799 -17.301 1.00 77.50 93 LYS A O 1
ATOM 781 N N . ALA A 1 94 ? 9.698 2.715 -17.462 1.00 78.06 94 ALA A N 1
ATOM 782 C CA . ALA A 1 94 ? 9.924 3.771 -16.480 1.00 78.06 94 ALA A CA 1
ATOM 783 C C . ALA A 1 94 ? 9.709 3.329 -15.021 1.00 78.06 94 ALA A C 1
ATOM 785 O O . ALA A 1 94 ? 10.016 4.106 -14.119 1.00 78.06 94 ALA A O 1
ATOM 786 N N . TYR A 1 95 ? 9.127 2.148 -14.769 1.00 88.31 95 TYR A N 1
ATOM 787 C CA . TYR A 1 95 ? 8.683 1.746 -13.430 1.00 88.31 95 TYR A CA 1
ATOM 788 C C . TYR A 1 95 ? 9.553 0.625 -12.868 1.00 88.31 95 TYR A C 1
ATOM 790 O O . TYR A 1 95 ? 9.908 -0.328 -13.560 1.00 88.31 95 TYR A O 1
ATOM 798 N N . GLY A 1 96 ? 9.866 0.729 -11.581 1.00 94.44 96 GLY A N 1
ATOM 799 C CA . GLY A 1 96 ? 10.629 -0.266 -10.839 1.00 94.44 96 GLY A CA 1
ATOM 800 C C . GLY A 1 96 ? 9.781 -1.350 -10.182 1.00 94.44 96 GLY A C 1
ATOM 801 O O . GLY A 1 96 ? 10.350 -2.349 -9.751 1.00 94.44 96 GLY A O 1
ATOM 802 N N . VAL A 1 97 ? 8.449 -1.192 -10.143 1.00 96.94 97 VAL A N 1
ATOM 803 C CA . VAL A 1 97 ? 7.544 -2.153 -9.487 1.00 96.94 97 VAL A CA 1
ATOM 804 C C . VAL A 1 97 ? 7.743 -3.546 -10.061 1.00 96.94 97 VAL A C 1
ATOM 806 O O . VAL A 1 97 ? 8.033 -4.472 -9.315 1.00 96.94 97 VAL A O 1
ATOM 809 N N . ARG A 1 98 ? 7.659 -3.688 -11.393 1.00 96.44 98 ARG A N 1
ATOM 810 C CA . ARG A 1 98 ? 7.788 -4.987 -12.062 1.00 96.44 98 ARG A CA 1
ATOM 811 C C . ARG A 1 98 ? 9.102 -5.688 -11.708 1.00 96.44 98 ARG A C 1
ATOM 813 O O . ARG A 1 98 ? 9.092 -6.852 -11.334 1.00 96.44 98 ARG A O 1
ATOM 820 N N . LYS A 1 99 ? 10.217 -4.957 -11.778 1.00 96.50 99 LYS A N 1
ATOM 821 C CA . LYS A 1 99 ? 11.537 -5.486 -11.415 1.00 96.50 99 LYS A CA 1
ATOM 822 C C . LYS A 1 99 ? 11.548 -6.009 -9.975 1.00 96.50 99 LYS A C 1
ATOM 824 O O . LYS A 1 99 ? 12.063 -7.092 -9.733 1.00 96.50 99 LYS A O 1
ATOM 829 N N . PHE A 1 100 ? 10.981 -5.248 -9.042 1.00 98.12 100 PHE A N 1
ATOM 830 C CA . PHE A 1 100 ? 10.956 -5.622 -7.633 1.00 98.12 100 PHE A CA 1
ATOM 831 C C . PHE A 1 100 ? 10.055 -6.830 -7.349 1.00 98.12 100 PHE A C 1
ATOM 833 O O . PHE A 1 100 ? 10.469 -7.751 -6.653 1.00 98.12 100 PHE A O 1
ATOM 840 N N . VAL A 1 101 ? 8.847 -6.870 -7.918 1.00 97.81 101 VAL A N 1
ATOM 841 C CA . VAL A 1 101 ? 7.914 -7.985 -7.683 1.00 97.81 101 VAL A CA 1
ATOM 842 C C . VAL A 1 101 ? 8.403 -9.296 -8.313 1.00 97.81 101 VAL A C 1
ATO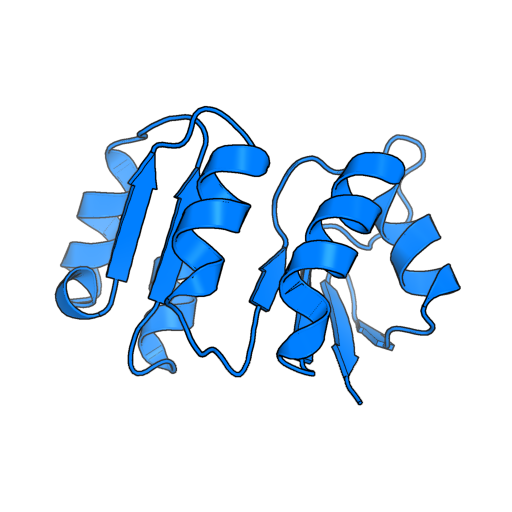M 844 O O . VAL A 1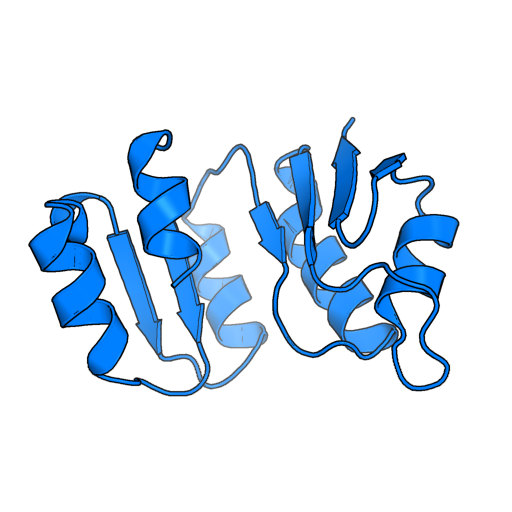 101 ? 8.170 -10.355 -7.735 1.00 97.81 101 VAL A O 1
ATOM 847 N N . ASP A 1 102 ? 9.130 -9.230 -9.440 1.00 97.06 102 ASP A N 1
ATOM 848 C CA . ASP A 1 102 ? 9.834 -10.386 -10.015 1.00 97.06 102 ASP A CA 1
ATOM 849 C C . ASP A 1 102 ? 10.974 -10.861 -9.072 1.00 97.06 102 ASP A C 1
ATOM 851 O O . ASP A 1 102 ? 11.134 -12.064 -8.881 1.00 97.06 102 ASP A O 1
ATOM 855 N N . GLU A 1 103 ? 11.734 -9.946 -8.441 1.00 97.62 103 GLU A N 1
ATOM 856 C CA . GLU A 1 103 ? 12.830 -10.268 -7.494 1.00 97.62 103 GLU A CA 1
ATOM 857 C C . GLU A 1 103 ? 12.340 -11.029 -6.256 1.00 97.62 103 GLU A C 1
ATOM 859 O O . GLU A 1 103 ? 12.973 -11.997 -5.838 1.00 97.62 103 GLU A O 1
ATOM 864 N N . ILE A 1 104 ? 11.206 -10.623 -5.680 1.00 98.00 104 ILE A N 1
ATOM 865 C CA . ILE A 1 104 ? 10.648 -11.262 -4.476 1.00 98.00 104 ILE A CA 1
ATOM 866 C C . ILE A 1 104 ? 9.746 -12.468 -4.784 1.00 98.00 104 ILE A C 1
ATOM 868 O O . ILE A 1 104 ? 9.157 -13.035 -3.863 1.00 98.00 104 ILE A O 1
ATOM 872 N N . GLY A 1 105 ? 9.596 -12.843 -6.060 1.00 97.56 105 GLY A N 1
ATOM 873 C CA . GLY A 1 105 ? 8.786 -13.990 -6.478 1.00 97.56 105 GLY A CA 1
ATOM 874 C C . GLY A 1 105 ? 7.279 -13.816 -6.262 1.00 97.56 105 GLY A C 1
ATOM 875 O O . GLY A 1 105 ? 6.582 -14.796 -6.010 1.00 97.56 105 GLY A O 1
ATOM 876 N N . ALA A 1 106 ? 6.762 -12.587 -6.336 1.00 98.19 106 ALA A N 1
ATOM 877 C CA . ALA A 1 106 ? 5.330 -12.335 -6.201 1.00 98.19 106 ALA A CA 1
ATOM 878 C C . ALA A 1 106 ? 4.545 -12.890 -7.405 1.00 98.19 106 ALA A C 1
ATOM 880 O O . ALA A 1 106 ? 4.986 -12.809 -8.554 1.00 98.19 106 ALA A O 1
ATOM 881 N N . ALA A 1 107 ? 3.337 -13.398 -7.164 1.00 98.12 107 ALA A N 1
ATOM 882 C CA . ALA A 1 107 ? 2.433 -13.833 -8.223 1.00 98.12 107 ALA A CA 1
ATOM 883 C C . ALA A 1 107 ? 1.847 -12.616 -8.954 1.00 98.12 107 ALA A C 1
ATOM 885 O O . ALA A 1 107 ? 1.283 -11.723 -8.327 1.00 98.12 107 ALA A O 1
ATOM 886 N N . ILE A 1 108 ? 1.940 -12.579 -10.285 1.00 97.12 108 ILE A N 1
ATOM 887 C CA . ILE A 1 108 ? 1.504 -11.431 -11.095 1.00 97.12 108 ILE A CA 1
ATOM 888 C C . ILE A 1 108 ? 0.274 -11.813 -11.913 1.00 97.12 108 ILE A C 1
ATOM 890 O O . ILE A 1 108 ? 0.303 -12.783 -12.667 1.00 97.12 108 ILE A O 1
ATOM 894 N N . THR A 1 109 ? -0.791 -11.020 -11.810 1.00 95.25 109 THR A N 1
ATOM 895 C CA . THR A 1 109 ? -2.001 -11.149 -12.632 1.00 95.25 109 THR A CA 1
ATOM 896 C C . THR A 1 109 ? -2.371 -9.789 -13.214 1.00 95.25 109 THR A C 1
ATOM 898 O O . THR A 1 109 ? -2.789 -8.872 -12.506 1.00 95.25 109 THR A O 1
ATOM 901 N N . GLY A 1 110 ? -2.208 -9.643 -14.531 1.00 92.38 110 GLY A N 1
ATOM 902 C CA . GLY A 1 110 ? -2.447 -8.375 -15.218 1.00 92.38 110 GLY A CA 1
ATOM 903 C C . GLY A 1 110 ? -1.514 -7.270 -14.716 1.00 92.38 110 GLY A C 1
ATOM 904 O O . GLY A 1 110 ? -0.300 -7.357 -14.891 1.00 92.38 110 GLY A O 1
ATOM 905 N N . ASN A 1 111 ? -2.093 -6.224 -14.121 1.00 94.94 111 ASN A N 1
ATOM 906 C CA . ASN A 1 111 ? -1.360 -5.069 -13.595 1.00 94.94 111 ASN A CA 1
ATOM 907 C C . ASN A 1 111 ? -1.130 -5.126 -12.075 1.00 94.94 111 ASN A C 1
ATOM 909 O O . ASN A 1 111 ? -0.618 -4.174 -11.492 1.00 94.94 111 ASN A O 1
ATOM 913 N N . ILE A 1 112 ? -1.482 -6.233 -11.422 1.00 96.88 112 ILE A N 1
ATOM 914 C CA . ILE A 1 112 ? -1.375 -6.403 -9.973 1.00 96.88 112 ILE A CA 1
ATOM 915 C C . ILE A 1 112 ? -0.422 -7.556 -9.656 1.00 96.88 112 ILE A C 1
ATOM 917 O O . ILE A 1 112 ? -0.456 -8.592 -10.323 1.00 96.88 112 ILE A O 1
ATOM 921 N N . ALA A 1 113 ? 0.407 -7.380 -8.629 1.00 98.06 113 ALA A N 1
ATOM 922 C CA . ALA A 1 113 ? 1.223 -8.454 -8.072 1.00 98.06 113 ALA A CA 1
ATOM 923 C C . ALA A 1 113 ? 0.847 -8.715 -6.613 1.00 98.06 113 ALA A C 1
ATOM 925 O O . ALA A 1 113 ? 0.514 -7.783 -5.884 1.00 98.06 113 ALA A O 1
ATOM 926 N N . TYR A 1 114 ? 0.910 -9.972 -6.192 1.00 98.56 114 TYR A N 1
ATOM 927 C CA . TYR A 1 114 ? 0.586 -10.417 -4.846 1.00 98.56 114 TYR A CA 1
ATOM 928 C C . TYR A 1 114 ? 1.728 -11.253 -4.273 1.00 98.56 114 TYR A C 1
ATOM 930 O O . TYR A 1 114 ? 2.145 -12.245 -4.868 1.00 98.56 114 TYR A O 1
ATOM 938 N N . TRP A 1 115 ? 2.225 -10.840 -3.114 1.00 98.69 115 TRP A N 1
ATOM 939 C CA . TRP A 1 115 ? 3.237 -11.542 -2.338 1.00 98.69 115 TRP A CA 1
ATOM 940 C C . TRP A 1 115 ? 2.634 -12.040 -1.025 1.00 98.69 115 TRP A C 1
ATOM 942 O O . TRP A 1 115 ? 1.893 -11.307 -0.359 1.00 98.69 115 TRP A O 1
ATOM 952 N N . ASN A 1 116 ? 2.970 -13.269 -0.643 1.00 97.94 116 ASN A N 1
ATOM 953 C CA . ASN A 1 116 ? 2.558 -13.879 0.614 1.00 97.94 116 ASN A CA 1
ATOM 954 C C . ASN A 1 116 ? 3.601 -14.866 1.162 1.00 97.94 116 ASN A C 1
ATOM 956 O O . ASN A 1 116 ? 4.369 -15.443 0.393 1.00 97.94 116 ASN A O 1
ATOM 960 N N . ILE A 1 117 ? 3.592 -15.060 2.487 1.00 93.06 117 ILE A N 1
ATOM 961 C CA . ILE A 1 117 ? 4.380 -16.062 3.234 1.00 93.06 117 ILE A CA 1
ATOM 962 C C . ILE A 1 117 ? 3.536 -16.777 4.287 1.00 93.06 117 ILE A C 1
ATOM 964 O O . ILE A 1 117 ? 2.500 -16.205 4.703 1.00 93.06 117 ILE A O 1
#